Protein AF-A0A2E9B5A4-F1 (afdb_monomer_lite)

pLDDT: mean 77.2, std 10.98, range [35.66, 89.38]

Radius of gyration: 16.63 Å; chains: 1; bounding box: 34×29×49 Å

Structure (mmCIF, N/CA/C/O backbone):
data_AF-A0A2E9B5A4-F1
#
_entry.id   AF-A0A2E9B5A4-F1
#
loop_
_atom_site.group_PDB
_atom_site.id
_atom_site.type_symbol
_atom_site.label_atom_id
_atom_site.label_alt_id
_atom_site.label_comp_id
_atom_site.label_asym_id
_atom_site.label_entity_id
_atom_site.label_seq_id
_atom_site.pdbx_PDB_ins_code
_atom_site.Cartn_x
_atom_site.Cartn_y
_atom_site.Cartn_z
_atom_site.occupancy
_atom_site.B_iso_or_equiv
_atom_site.auth_seq_id
_atom_site.auth_comp_id
_atom_site.auth_asym_id
_atom_site.auth_atom_id
_atom_site.pdbx_PDB_model_num
ATOM 1 N N . MET A 1 1 ? 1.116 -7.164 30.721 1.00 60.00 1 MET A N 1
ATOM 2 C CA . MET A 1 1 ? 1.311 -6.478 29.419 1.00 60.00 1 MET A CA 1
ATOM 3 C C . MET A 1 1 ? 0.453 -7.064 28.293 1.00 60.00 1 MET A C 1
ATOM 5 O O . MET A 1 1 ? -0.068 -6.285 27.513 1.00 60.00 1 MET A O 1
ATOM 9 N N . LEU A 1 2 ? 0.215 -8.385 28.218 1.00 68.00 2 LEU A N 1
ATOM 10 C CA . LEU A 1 2 ? -0.665 -8.986 27.189 1.00 68.00 2 LEU A CA 1
ATOM 11 C C . LEU A 1 2 ? -2.182 -8.810 27.432 1.00 68.00 2 LEU A C 1
ATOM 13 O O . LEU A 1 2 ? -2.979 -9.172 26.572 1.00 68.00 2 LEU A O 1
ATOM 17 N N . SER A 1 3 ? -2.604 -8.232 28.563 1.00 67.62 3 SER A N 1
ATOM 18 C CA . SER A 1 3 ? -4.025 -8.038 28.906 1.00 67.62 3 SER A CA 1
ATOM 19 C C . SER A 1 3 ? -4.779 -7.126 27.930 1.00 67.62 3 SER A C 1
ATOM 21 O O . SER A 1 3 ? -5.990 -7.260 27.791 1.00 67.62 3 SER A O 1
ATOM 23 N N . VAL A 1 4 ? -4.073 -6.253 27.203 1.00 65.44 4 VAL A N 1
ATOM 24 C CA . VAL A 1 4 ? -4.654 -5.345 26.195 1.00 65.44 4 VAL A CA 1
ATOM 25 C C . VAL A 1 4 ? -5.197 -6.113 24.977 1.00 65.44 4 VAL A C 1
ATOM 27 O O . VAL A 1 4 ? -6.163 -5.687 24.354 1.00 65.44 4 VAL A O 1
ATOM 30 N N . LEU A 1 5 ? -4.649 -7.299 24.678 1.00 69.25 5 LEU A N 1
ATOM 31 C CA . LEU A 1 5 ? -5.141 -8.187 23.611 1.00 69.25 5 LEU A CA 1
ATOM 32 C C . LEU A 1 5 ? -6.412 -8.964 24.002 1.00 69.25 5 LEU A C 1
ATOM 34 O O . LEU A 1 5 ? -6.987 -9.651 23.157 1.00 69.25 5 LEU A O 1
ATOM 38 N N . SER A 1 6 ? -6.854 -8.870 25.260 1.00 77.94 6 SER A N 1
ATOM 39 C CA . SER A 1 6 ? -8.131 -9.441 25.708 1.00 77.94 6 SER A CA 1
ATOM 40 C C . SER A 1 6 ? -9.324 -8.643 25.166 1.00 77.94 6 SER A C 1
ATOM 42 O O . SER A 1 6 ? -10.394 -9.197 24.914 1.00 77.94 6 SER A O 1
ATOM 44 N N . GLU A 1 7 ? -9.124 -7.345 24.915 1.00 85.19 7 GLU A N 1
ATOM 45 C CA . GLU A 1 7 ? -10.131 -6.474 24.317 1.00 85.19 7 GLU A CA 1
ATOM 46 C C . GLU A 1 7 ? -10.360 -6.843 22.845 1.00 85.19 7 GLU A C 1
ATOM 48 O O . GLU A 1 7 ? -9.462 -6.749 22.001 1.00 85.19 7 GLU A O 1
ATOM 53 N N . LYS A 1 8 ? -11.585 -7.270 22.516 1.00 82.19 8 LYS A N 1
ATOM 54 C CA . LYS A 1 8 ? -11.943 -7.795 21.187 1.00 82.19 8 LYS A CA 1
ATOM 55 C C . LYS A 1 8 ? -11.699 -6.763 20.084 1.00 82.19 8 LYS A C 1
ATOM 57 O O . LYS A 1 8 ? -11.270 -7.125 18.988 1.00 82.19 8 LYS A O 1
ATOM 62 N N . SER A 1 9 ? -11.950 -5.487 20.379 1.00 80.12 9 SER A N 1
ATOM 63 C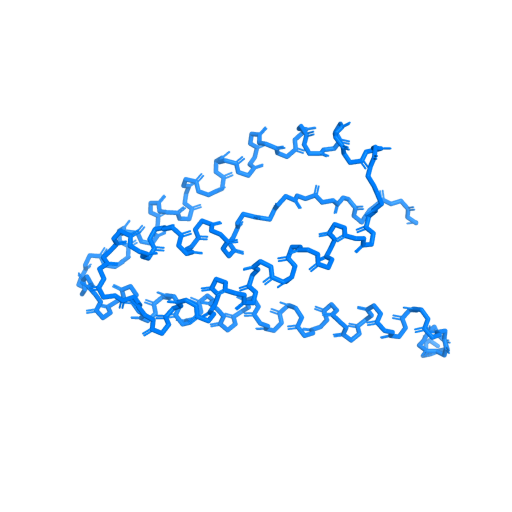 CA . SER A 1 9 ? -11.743 -4.387 19.433 1.00 80.12 9 SER A CA 1
ATOM 64 C C . SER A 1 9 ? -10.254 -4.179 19.139 1.00 80.12 9 SER A C 1
ATOM 66 O O . SER A 1 9 ? -9.852 -4.110 17.976 1.00 80.12 9 SER A O 1
ATOM 68 N N . PHE A 1 10 ? -9.422 -4.169 20.187 1.00 79.12 10 PHE A N 1
ATOM 69 C CA . PHE A 1 10 ? -7.975 -3.999 20.060 1.00 79.12 10 PHE A CA 1
ATOM 70 C C . PHE A 1 10 ? -7.324 -5.190 19.356 1.00 79.12 10 PHE A C 1
ATOM 72 O O . PHE A 1 10 ? -6.521 -5.008 18.444 1.00 79.12 10 PHE A O 1
ATOM 79 N N . ARG A 1 11 ? -7.719 -6.416 19.713 1.00 82.00 11 ARG A N 1
ATOM 80 C CA . ARG A 1 11 ? -7.202 -7.640 19.094 1.00 82.00 11 ARG A CA 1
ATOM 81 C C . ARG A 1 11 ? -7.457 -7.677 17.589 1.00 82.00 11 ARG A C 1
ATOM 83 O O . ARG A 1 11 ? -6.540 -7.963 16.823 1.00 82.00 11 ARG A O 1
ATOM 90 N N . ASN A 1 12 ? -8.679 -7.363 17.159 1.00 80.31 12 ASN A N 1
ATOM 91 C CA . ASN A 1 12 ? -9.022 -7.337 15.737 1.00 80.31 12 ASN A CA 1
ATOM 92 C C . ASN A 1 12 ? -8.224 -6.269 14.981 1.00 80.31 12 ASN A C 1
ATOM 94 O O . ASN A 1 12 ? -7.715 -6.551 13.899 1.00 80.31 12 ASN A O 1
ATOM 98 N N . LEU A 1 13 ? -8.081 -5.072 15.559 1.00 79.38 13 LEU A N 1
ATOM 99 C CA . LEU A 1 13 ? -7.282 -4.005 14.961 1.00 79.38 13 LEU A CA 1
ATOM 100 C C . LEU A 1 13 ? -5.809 -4.417 14.849 1.00 79.38 13 LEU A C 1
ATOM 102 O O . LEU A 1 13 ? -5.202 -4.230 13.803 1.00 79.38 13 LEU A O 1
ATOM 106 N N . PHE A 1 14 ? -5.251 -5.028 15.896 1.00 82.06 14 PHE A N 1
ATOM 107 C CA . PHE A 1 14 ? -3.864 -5.474 15.922 1.00 82.06 14 PHE A CA 1
ATOM 108 C C . PHE A 1 14 ? -3.578 -6.496 14.820 1.00 82.06 14 PHE A C 1
ATOM 110 O O . PHE A 1 14 ? -2.643 -6.310 14.043 1.00 82.06 14 PHE A O 1
ATOM 117 N N . PHE A 1 15 ? -4.391 -7.549 14.697 1.00 84.88 15 PHE A N 1
ATOM 118 C CA . PHE A 1 15 ? -4.202 -8.530 13.627 1.00 84.88 15 PHE A CA 1
ATOM 119 C C . PHE A 1 15 ? -4.397 -7.906 12.244 1.00 84.88 15 PHE A C 1
ATOM 121 O O . PHE A 1 15 ? -3.544 -8.099 11.381 1.00 84.88 15 PHE A O 1
ATOM 128 N N . ALA A 1 16 ? -5.446 -7.101 12.046 1.00 82.25 16 ALA A N 1
ATOM 129 C CA . ALA A 1 16 ? -5.672 -6.402 10.781 1.00 82.25 16 ALA A CA 1
ATOM 130 C C . ALA A 1 16 ? -4.473 -5.522 10.388 1.00 82.25 16 ALA A C 1
ATOM 132 O O . ALA A 1 16 ? -4.011 -5.569 9.250 1.00 82.25 16 ALA A O 1
ATOM 133 N N . GLN A 1 17 ? -3.908 -4.782 11.346 1.00 81.75 17 GLN A N 1
ATOM 134 C CA . GLN A 1 17 ? -2.739 -3.933 11.138 1.00 81.75 17 GLN A CA 1
ATOM 135 C C . GLN A 1 17 ? -1.502 -4.754 10.754 1.00 81.75 17 GLN A C 1
ATOM 137 O O . GLN A 1 17 ? -0.800 -4.389 9.813 1.00 81.75 17 GLN A O 1
ATOM 142 N N . ASN A 1 18 ? -1.245 -5.867 11.448 1.00 87.56 18 ASN A N 1
ATOM 143 C CA . ASN A 1 18 ? -0.114 -6.745 11.146 1.00 87.56 18 ASN A CA 1
ATOM 144 C C . ASN A 1 18 ? -0.228 -7.328 9.732 1.00 87.56 18 ASN A C 1
ATOM 146 O O . ASN A 1 18 ? 0.716 -7.229 8.952 1.00 87.56 18 ASN A O 1
ATOM 150 N N . PHE A 1 19 ? -1.396 -7.861 9.362 1.00 87.12 19 PHE A N 1
ATOM 151 C CA . PHE A 1 19 ? -1.624 -8.377 8.011 1.00 87.12 19 PHE A CA 1
ATOM 152 C C . PHE A 1 19 ? -1.535 -7.281 6.939 1.00 87.12 19 PHE A C 1
ATOM 154 O O . PHE A 1 19 ? -0.930 -7.509 5.894 1.00 87.12 19 PHE A O 1
ATOM 161 N N . SER A 1 20 ? -2.062 -6.079 7.197 1.00 83.25 20 SER A N 1
ATOM 162 C CA . SER A 1 20 ? -1.966 -4.944 6.262 1.00 83.25 20 SER A CA 1
ATOM 163 C C . SER A 1 20 ? -0.510 -4.501 6.048 1.00 83.25 20 SER A C 1
ATOM 165 O O . SER A 1 20 ? -0.102 -4.201 4.921 1.00 83.25 20 SER A O 1
ATOM 167 N N . LEU A 1 21 ? 0.311 -4.510 7.106 1.00 84.38 21 LEU A N 1
ATOM 168 C CA . LEU A 1 21 ? 1.744 -4.210 7.015 1.00 8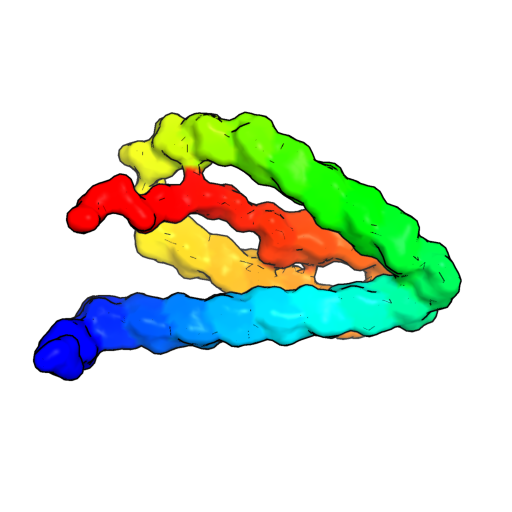4.38 21 LEU A CA 1
ATOM 169 C C . LEU A 1 21 ? 2.499 -5.272 6.214 1.00 84.38 21 LEU A C 1
ATOM 171 O O . LEU A 1 21 ? 3.263 -4.922 5.313 1.00 84.38 21 LEU A O 1
ATOM 175 N N . LEU A 1 22 ? 2.242 -6.552 6.490 1.00 88.56 22 LEU A N 1
ATOM 176 C CA . LEU A 1 22 ? 2.832 -7.659 5.738 1.00 88.56 22 LEU A CA 1
ATOM 177 C C . LEU A 1 22 ? 2.455 -7.587 4.253 1.00 88.56 22 LEU A C 1
ATOM 179 O O . LEU A 1 22 ? 3.334 -7.640 3.394 1.00 88.56 22 LEU A O 1
ATOM 183 N N . GLY A 1 23 ? 1.173 -7.374 3.945 1.00 84.56 23 GLY A N 1
ATOM 184 C CA . GLY A 1 23 ? 0.694 -7.214 2.571 1.00 84.56 23 GLY A CA 1
ATOM 185 C C . GLY A 1 23 ? 1.341 -6.030 1.851 1.00 84.56 23 GLY A C 1
ATOM 186 O O . GLY A 1 23 ? 1.719 -6.147 0.690 1.00 84.56 23 GLY A O 1
ATOM 187 N N . SER A 1 24 ? 1.553 -4.909 2.548 1.00 85.00 24 SER A N 1
ATOM 188 C CA . SER A 1 24 ? 2.221 -3.730 1.976 1.00 85.00 24 SER A CA 1
ATOM 189 C C . SER A 1 24 ? 3.698 -3.999 1.646 1.00 85.00 24 SER A C 1
ATOM 191 O O . SER A 1 24 ? 4.202 -3.545 0.614 1.00 85.00 24 SER A O 1
ATOM 193 N N . GLY A 1 25 ? 4.392 -4.759 2.499 1.00 86.38 25 GLY A N 1
ATOM 194 C CA . GLY A 1 25 ? 5.760 -5.205 2.237 1.00 86.38 25 GLY A CA 1
ATOM 195 C C . GLY A 1 25 ? 5.834 -6.132 1.023 1.00 86.38 25 GLY A C 1
ATOM 196 O O . GLY A 1 25 ? 6.596 -5.871 0.093 1.00 86.38 25 GLY A O 1
ATOM 197 N N . LEU A 1 26 ? 4.979 -7.159 0.986 1.00 88.56 26 LEU A N 1
ATOM 198 C CA . LEU A 1 26 ? 4.910 -8.113 -0.124 1.00 88.56 26 LEU A CA 1
ATOM 199 C C . LEU A 1 26 ? 4.554 -7.437 -1.453 1.00 88.56 26 LEU A C 1
ATOM 201 O O . LEU A 1 26 ? 5.193 -7.716 -2.465 1.00 88.56 26 LEU A O 1
ATOM 205 N N . ALA A 1 27 ? 3.605 -6.497 -1.450 1.00 85.81 27 ALA A N 1
ATOM 206 C CA . ALA A 1 27 ? 3.249 -5.722 -2.636 1.00 85.81 27 ALA A CA 1
ATOM 207 C C . ALA A 1 27 ? 4.452 -4.943 -3.184 1.00 85.81 27 ALA A C 1
ATOM 2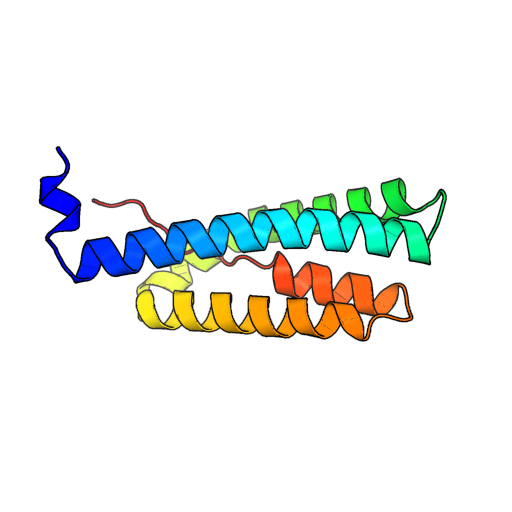09 O O . ALA A 1 27 ? 4.655 -4.905 -4.391 1.00 85.81 27 ALA A O 1
ATOM 210 N N . THR A 1 28 ? 5.291 -4.378 -2.311 1.00 86.44 28 THR A N 1
ATOM 211 C CA . THR A 1 28 ? 6.498 -3.649 -2.732 1.00 86.44 28 THR A CA 1
ATOM 212 C C . THR A 1 28 ? 7.498 -4.557 -3.440 1.00 86.44 28 THR A C 1
ATOM 214 O O . THR A 1 28 ? 8.072 -4.163 -4.455 1.00 86.44 28 THR A O 1
ATOM 217 N N . ILE A 1 29 ? 7.675 -5.781 -2.942 1.00 89.38 29 ILE A N 1
ATOM 218 C CA . ILE A 1 29 ? 8.545 -6.780 -3.571 1.00 89.38 29 ILE A CA 1
ATOM 219 C C . ILE A 1 29 ? 7.970 -7.186 -4.931 1.00 89.38 29 ILE A C 1
ATOM 221 O O . ILE A 1 29 ? 8.677 -7.113 -5.932 1.00 89.38 29 ILE A O 1
ATOM 225 N N . ALA A 1 30 ? 6.680 -7.533 -4.984 1.00 88.06 30 ALA A N 1
ATOM 226 C CA . ALA A 1 30 ? 6.000 -7.935 -6.214 1.00 88.06 30 ALA A CA 1
ATOM 227 C C . ALA A 1 30 ? 6.073 -6.846 -7.294 1.00 88.06 30 ALA A C 1
ATOM 229 O O . ALA A 1 30 ? 6.432 -7.120 -8.433 1.00 88.06 30 ALA A O 1
ATOM 230 N N . ILE A 1 31 ? 5.806 -5.597 -6.915 1.00 85.19 31 ILE A N 1
ATOM 231 C CA . ILE A 1 31 ? 5.899 -4.432 -7.798 1.00 85.19 31 ILE A CA 1
ATOM 232 C C . ILE A 1 31 ? 7.325 -4.234 -8.312 1.00 85.19 31 ILE A C 1
ATOM 234 O O . ILE A 1 31 ? 7.514 -3.956 -9.493 1.00 85.19 31 ILE A O 1
ATOM 238 N N . SER A 1 32 ? 8.327 -4.361 -7.439 1.00 85.94 32 SER A N 1
ATOM 239 C CA . SER A 1 32 ? 9.725 -4.153 -7.827 1.00 85.94 32 SER A CA 1
ATOM 240 C C . SER A 1 32 ? 10.195 -5.212 -8.825 1.00 85.94 32 SER A C 1
ATOM 242 O O . SER A 1 32 ? 10.879 -4.875 -9.789 1.00 85.94 32 SER A O 1
ATOM 244 N N . LEU A 1 33 ? 9.786 -6.469 -8.624 1.00 88.25 33 LEU A N 1
ATOM 245 C CA . LEU A 1 33 ? 10.058 -7.570 -9.550 1.00 88.25 33 LEU A CA 1
ATOM 246 C C . LEU A 1 33 ? 9.319 -7.382 -10.880 1.00 88.25 33 LEU A C 1
ATOM 248 O O . LEU A 1 33 ? 9.941 -7.433 -11.931 1.00 88.25 33 LEU A O 1
ATOM 252 N N . LEU A 1 34 ? 8.026 -7.055 -10.843 1.00 85.56 34 LEU A N 1
ATOM 253 C CA . LEU A 1 34 ? 7.224 -6.830 -12.048 1.00 85.56 34 LEU A CA 1
ATOM 254 C C . LEU A 1 34 ? 7.737 -5.642 -12.877 1.00 85.56 34 LEU A C 1
ATOM 256 O O . LEU A 1 34 ? 7.780 -5.697 -14.102 1.00 85.56 34 LEU A O 1
ATOM 260 N N . ALA A 1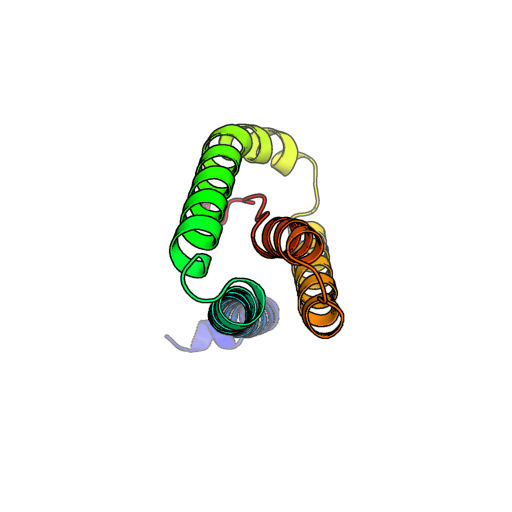 35 ? 8.166 -4.562 -12.223 1.00 85.62 35 ALA A N 1
ATOM 261 C CA . ALA A 1 35 ? 8.801 -3.444 -12.908 1.00 85.62 35 ALA A CA 1
ATOM 262 C C . ALA A 1 35 ? 10.115 -3.870 -13.580 1.00 85.62 35 ALA A C 1
ATOM 264 O O . ALA A 1 35 ? 10.389 -3.437 -14.702 1.00 85.62 35 ALA A O 1
ATOM 265 N N . PHE A 1 36 ? 10.909 -4.721 -12.921 1.00 85.25 36 PHE A N 1
ATOM 266 C CA . PHE A 1 36 ? 12.120 -5.301 -13.500 1.00 85.25 36 PHE A CA 1
ATOM 267 C C . PHE A 1 36 ? 11.812 -6.166 -14.722 1.00 85.25 36 PHE A C 1
ATOM 269 O O . PHE A 1 36 ? 12.447 -5.976 -15.756 1.00 85.25 36 PHE A O 1
ATOM 276 N N . ASP A 1 37 ? 10.792 -7.017 -14.660 1.00 86.00 37 ASP A N 1
ATOM 277 C CA . ASP A 1 37 ? 10.399 -7.864 -15.789 1.00 86.00 37 ASP A CA 1
ATOM 278 C C . ASP A 1 37 ? 9.891 -7.044 -16.988 1.00 86.00 37 ASP A C 1
ATOM 280 O O . ASP A 1 37 ? 10.227 -7.342 -18.132 1.00 86.00 37 ASP A O 1
ATOM 284 N N . LEU A 1 38 ? 9.140 -5.963 -16.745 1.00 83.50 38 LEU A N 1
ATOM 285 C CA . LEU A 1 38 ? 8.562 -5.133 -17.813 1.00 83.50 38 LEU A CA 1
ATOM 286 C C . LEU A 1 38 ? 9.551 -4.150 -18.451 1.00 83.50 38 LEU A C 1
ATOM 288 O O . LEU A 1 38 ? 9.373 -3.750 -19.599 1.00 83.50 38 LEU A O 1
ATOM 292 N N . THR A 1 39 ? 10.557 -3.686 -17.707 1.00 83.25 39 THR A N 1
ATOM 293 C CA . THR A 1 39 ? 11.412 -2.558 -18.141 1.00 83.25 39 THR A CA 1
ATOM 294 C C . THR A 1 39 ? 12.907 -2.867 -18.092 1.00 83.25 39 THR A C 1
ATOM 296 O O . THR A 1 39 ? 13.735 -2.048 -18.509 1.00 83.25 39 THR A O 1
ATOM 299 N N . GLY A 1 40 ? 13.273 -4.056 -17.608 1.00 83.31 40 GLY A N 1
ATOM 300 C CA . GLY A 1 40 ? 14.643 -4.534 -17.483 1.00 83.31 40 GLY A CA 1
ATOM 301 C C . GLY A 1 40 ? 15.527 -3.539 -16.735 1.00 83.31 40 GLY A C 1
ATOM 302 O O . GLY A 1 40 ? 15.265 -3.151 -15.597 1.00 83.31 40 GLY A O 1
ATOM 303 N N . ARG A 1 41 ? 16.580 -3.067 -17.413 1.00 81.81 41 ARG A N 1
ATOM 304 C CA . ARG A 1 41 ? 17.556 -2.113 -16.856 1.00 81.81 41 ARG A CA 1
ATOM 305 C C . ARG A 1 41 ? 16.954 -0.757 -16.460 1.00 81.81 41 ARG A C 1
ATOM 307 O O . ARG A 1 41 ? 17.543 -0.071 -15.630 1.00 81.81 41 ARG A O 1
ATOM 314 N N . ASN A 1 42 ? 15.793 -0.379 -17.001 1.00 83.00 42 ASN A N 1
ATOM 315 C CA . ASN A 1 42 ? 15.150 0.905 -16.703 1.00 83.00 42 ASN A CA 1
ATOM 316 C C . ASN A 1 42 ? 14.234 0.863 -15.468 1.00 83.00 42 ASN A C 1
ATOM 318 O O . ASN A 1 42 ? 13.723 1.905 -15.053 1.00 83.00 42 ASN A O 1
ATOM 322 N N . ALA A 1 43 ? 14.060 -0.301 -14.839 1.00 81.50 43 ALA A N 1
ATOM 323 C CA . ALA A 1 43 ? 13.144 -0.474 -13.714 1.00 81.50 43 ALA A CA 1
ATOM 324 C C . ALA A 1 43 ? 13.483 0.413 -12.521 1.00 81.50 43 ALA A C 1
ATOM 326 O O . ALA A 1 43 ? 12.593 1.020 -11.929 1.00 81.50 43 ALA A O 1
ATOM 327 N N . ALA A 1 44 ? 14.773 0.556 -12.208 1.00 83.19 44 ALA A N 1
ATOM 328 C CA . ALA A 1 44 ? 15.230 1.419 -11.124 1.00 83.19 44 ALA A CA 1
ATOM 329 C C . ALA A 1 44 ? 14.875 2.897 -11.372 1.00 83.19 44 ALA A C 1
ATOM 331 O O . ALA A 1 44 ? 14.447 3.592 -10.449 1.00 83.19 44 ALA A O 1
ATOM 332 N N . LEU A 1 45 ? 14.994 3.375 -12.616 1.00 85.19 45 LEU A N 1
ATOM 333 C CA . LEU A 1 45 ? 14.631 4.746 -12.995 1.00 85.19 45 LEU A CA 1
ATOM 334 C C . LEU A 1 45 ? 13.116 4.973 -12.910 1.00 85.19 45 LEU A C 1
ATOM 336 O O . LEU A 1 45 ? 12.670 5.983 -12.369 1.00 85.19 45 LEU A O 1
ATOM 340 N N . ILE A 1 46 ? 12.321 4.014 -13.383 1.00 81.81 46 ILE A N 1
ATOM 341 C CA . ILE A 1 46 ? 10.856 4.113 -13.370 1.00 81.81 46 ILE A CA 1
ATOM 342 C C . ILE A 1 46 ? 10.314 4.044 -11.938 1.00 81.81 46 ILE A C 1
ATOM 344 O O . ILE A 1 46 ? 9.535 4.909 -11.534 1.00 81.81 46 ILE A O 1
ATOM 348 N N . LEU A 1 47 ? 10.767 3.073 -11.139 1.00 83.81 47 LEU A N 1
ATOM 349 C CA . LEU A 1 47 ? 10.368 2.926 -9.737 1.00 83.81 47 LEU A CA 1
ATOM 350 C C . LEU A 1 47 ? 10.782 4.136 -8.895 1.00 83.81 47 LEU A C 1
ATOM 352 O O . LEU A 1 47 ? 9.975 4.627 -8.110 1.00 83.81 47 LEU A O 1
ATOM 356 N N . SER A 1 48 ? 12.011 4.641 -9.048 1.00 84.50 48 SER A N 1
ATOM 357 C CA . SER A 1 48 ? 12.483 5.803 -8.279 1.00 84.50 48 SER A CA 1
ATOM 358 C C . SER A 1 48 ? 11.704 7.074 -8.614 1.00 84.50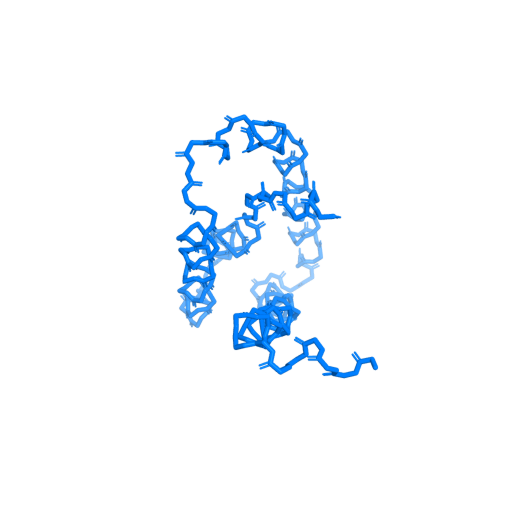 48 SER A C 1
ATOM 360 O O . SER A 1 48 ? 11.272 7.776 -7.696 1.00 84.50 48 SER A O 1
ATOM 362 N N . GLY A 1 49 ? 11.440 7.339 -9.898 1.00 85.56 49 GLY A N 1
ATOM 363 C CA . GLY A 1 49 ? 10.588 8.453 -10.318 1.00 85.56 49 GLY A CA 1
ATOM 364 C C . GLY A 1 49 ? 9.181 8.336 -9.734 1.00 85.56 49 GLY A C 1
ATOM 365 O O . GLY A 1 49 ? 8.636 9.299 -9.197 1.00 85.56 49 GLY A O 1
ATOM 366 N N . LEU A 1 50 ? 8.623 7.129 -9.733 1.00 81.06 50 LEU A N 1
ATOM 367 C CA . LEU A 1 50 ? 7.284 6.874 -9.224 1.00 81.06 50 LEU A CA 1
ATOM 368 C C . LEU A 1 50 ? 7.179 7.009 -7.702 1.00 81.06 50 LEU A C 1
ATOM 370 O O . LEU A 1 50 ? 6.260 7.661 -7.206 1.00 81.06 50 LEU A O 1
ATOM 374 N N . PHE A 1 51 ? 8.139 6.460 -6.951 1.00 82.31 51 PHE A N 1
ATOM 375 C CA . PHE A 1 51 ? 8.217 6.654 -5.503 1.00 82.31 51 PHE A CA 1
ATOM 376 C C . PHE A 1 51 ? 8.419 8.126 -5.135 1.00 82.31 51 PHE A C 1
ATOM 378 O O . PHE A 1 51 ? 7.833 8.586 -4.156 1.00 82.31 51 PHE A O 1
ATOM 385 N N . THR A 1 52 ? 9.181 8.870 -5.938 1.00 86.56 52 THR A N 1
ATOM 386 C CA . THR A 1 52 ? 9.392 10.311 -5.751 1.00 86.56 52 THR A CA 1
ATOM 387 C C . THR A 1 52 ? 8.098 11.092 -5.964 1.00 86.56 52 THR A C 1
ATOM 389 O O . THR A 1 52 ? 7.696 11.852 -5.085 1.00 86.56 52 THR A O 1
ATOM 392 N N . ILE A 1 53 ? 7.395 10.858 -7.079 1.00 83.56 53 ILE A N 1
ATOM 393 C CA . ILE A 1 53 ? 6.101 11.496 -7.370 1.00 83.56 53 ILE A CA 1
ATOM 394 C C . ILE A 1 53 ? 5.096 11.179 -6.262 1.00 83.56 53 ILE A C 1
ATOM 396 O O . ILE A 1 53 ? 4.466 12.085 -5.722 1.00 83.56 53 ILE A O 1
ATOM 400 N N . LYS A 1 54 ? 4.991 9.907 -5.864 1.00 76.62 54 LYS A N 1
ATOM 401 C CA . LYS A 1 54 ? 4.160 9.469 -4.735 1.00 76.62 54 LYS A CA 1
ATOM 402 C C . LYS A 1 54 ? 4.487 10.246 -3.466 1.00 76.62 54 LYS A C 1
ATOM 404 O O . LYS A 1 54 ? 3.568 10.683 -2.785 1.00 76.62 54 LYS A O 1
ATOM 409 N N . MET A 1 55 ? 5.767 10.381 -3.119 1.00 80.88 55 MET A N 1
ATOM 410 C CA . MET A 1 55 ? 6.174 11.081 -1.901 1.00 80.88 55 MET A CA 1
ATOM 411 C C . MET A 1 55 ? 5.787 12.559 -1.967 1.00 80.88 55 MET A C 1
ATOM 413 O O . MET A 1 55 ? 5.316 13.120 -0.984 1.00 80.88 55 MET A O 1
ATOM 417 N N . PHE A 1 56 ? 5.914 13.172 -3.141 1.00 85.62 56 PHE A N 1
ATOM 418 C CA . PHE A 1 56 ? 5.537 14.561 -3.363 1.00 85.62 56 PHE A CA 1
ATOM 419 C C . PHE A 1 56 ? 4.025 14.777 -3.224 1.00 85.62 56 PHE A C 1
ATOM 421 O O . PHE A 1 56 ? 3.584 15.629 -2.453 1.00 85.62 56 PHE A O 1
ATOM 428 N N . VAL A 1 57 ? 3.226 13.940 -3.896 1.00 80.00 57 VAL A N 1
ATOM 429 C CA . VAL A 1 57 ? 1.762 13.916 -3.753 1.00 80.00 57 VAL A CA 1
ATOM 430 C C . VAL A 1 57 ? 1.389 13.681 -2.291 1.00 80.00 57 VAL A C 1
ATOM 432 O O . VAL A 1 57 ? 0.565 14.401 -1.740 1.00 80.00 57 VAL A O 1
ATOM 435 N N . TYR A 1 58 ? 2.036 12.733 -1.619 1.00 73.69 58 TYR A N 1
ATOM 436 C CA . TYR A 1 58 ? 1.787 12.452 -0.210 1.00 73.69 58 TYR A CA 1
ATOM 437 C C . TYR A 1 58 ? 2.033 13.675 0.683 1.00 73.69 58 TYR A C 1
ATOM 439 O O . TYR A 1 58 ? 1.166 14.031 1.477 1.00 73.69 58 TYR A O 1
ATOM 447 N N . VAL A 1 59 ? 3.176 14.348 0.542 1.00 82.38 59 VAL A N 1
ATOM 448 C CA . VAL A 1 59 ? 3.529 15.511 1.371 1.00 82.38 59 VAL A CA 1
ATOM 449 C C . VAL A 1 59 ? 2.555 16.670 1.153 1.00 82.38 59 VAL A C 1
ATOM 451 O O . VAL A 1 59 ? 2.129 17.289 2.125 1.00 82.38 59 VAL A O 1
ATOM 454 N N . ILE A 1 60 ? 2.155 16.929 -0.095 1.00 82.75 60 ILE A N 1
ATOM 455 C CA . ILE A 1 60 ? 1.233 18.024 -0.428 1.00 82.75 60 ILE A CA 1
ATOM 456 C C . ILE A 1 60 ? -0.187 17.732 0.053 1.00 82.75 60 ILE A C 1
ATOM 458 O O . ILE A 1 60 ? -0.843 18.616 0.597 1.00 82.75 60 ILE A O 1
ATOM 462 N N . PHE A 1 61 ? -0.675 16.505 -0.136 1.00 75.75 61 PHE A N 1
ATOM 463 C CA . PHE A 1 61 ? -2.054 16.141 0.201 1.00 75.75 61 PHE A CA 1
ATOM 464 C C . PHE A 1 61 ? -2.243 15.772 1.680 1.00 75.75 61 PHE A C 1
ATOM 466 O O . PHE A 1 61 ? -3.370 15.807 2.172 1.00 75.75 61 PHE A O 1
ATOM 473 N N . SER A 1 62 ? -1.165 15.466 2.410 1.00 73.56 62 SER A N 1
ATOM 474 C CA . SER A 1 62 ? -1.181 15.177 3.852 1.00 73.56 62 SER A CA 1
ATOM 475 C C . SER A 1 62 ? -1.941 16.222 4.700 1.00 73.56 62 SER A C 1
ATOM 477 O O . SER A 1 62 ? -2.863 15.827 5.420 1.00 73.56 62 SER A O 1
ATOM 479 N N . PRO A 1 63 ? -1.669 17.543 4.608 1.00 73.50 63 PRO A N 1
ATOM 480 C CA . PRO A 1 63 ? -2.405 18.546 5.387 1.00 73.50 63 PRO A CA 1
ATOM 481 C C . PRO A 1 63 ? -3.899 18.625 5.030 1.00 73.50 63 PRO A C 1
ATOM 483 O O . PRO A 1 63 ? -4.732 18.822 5.914 1.00 73.50 63 PRO A O 1
ATOM 486 N N . PHE A 1 64 ? -4.265 18.413 3.761 1.00 73.44 64 PHE A N 1
ATOM 487 C CA . PHE A 1 64 ? -5.668 18.401 3.326 1.00 73.44 64 PHE A CA 1
ATOM 488 C C . PHE A 1 64 ? -6.419 17.170 3.836 1.00 73.44 64 PHE A C 1
ATOM 490 O O . PHE A 1 64 ? -7.593 17.265 4.194 1.00 73.44 64 PHE A O 1
ATOM 497 N N . ALA A 1 65 ? -5.741 16.022 3.921 1.00 63.22 65 ALA A N 1
ATOM 498 C CA . ALA A 1 65 ? -6.317 14.804 4.477 1.00 63.22 65 ALA A CA 1
ATOM 499 C C . ALA A 1 65 ? -6.739 14.997 5.943 1.00 63.22 65 ALA A C 1
ATOM 501 O O . ALA A 1 65 ? -7.806 14.523 6.324 1.00 63.22 65 ALA A O 1
ATOM 502 N N . GLY A 1 66 ? -5.967 15.752 6.735 1.00 62.00 66 GLY A N 1
ATOM 503 C CA . GLY A 1 66 ? -6.321 16.102 8.115 1.00 62.00 66 GLY A CA 1
ATOM 504 C C . GLY A 1 66 ? -7.595 16.947 8.226 1.00 62.00 66 GLY A C 1
ATOM 505 O O . GLY A 1 66 ? -8.433 16.676 9.075 1.00 62.00 66 GLY A O 1
ATOM 506 N N . ALA A 1 67 ? -7.791 17.910 7.324 1.00 68.25 67 ALA A N 1
ATOM 507 C CA . ALA A 1 67 ? -8.986 18.760 7.323 1.00 68.25 67 ALA A CA 1
ATOM 508 C C . ALA A 1 67 ? -10.264 18.022 6.871 1.00 68.25 67 ALA A C 1
ATOM 510 O O . ALA A 1 67 ? -11.370 18.362 7.289 1.00 68.25 67 ALA A O 1
ATOM 511 N N . ILE A 1 68 ? -10.127 17.018 5.997 1.00 65.50 68 ILE A N 1
ATOM 512 C CA . ILE A 1 68 ? -11.253 16.211 5.495 1.00 65.50 68 ILE A CA 1
ATOM 513 C C . ILE A 1 68 ? -11.588 15.068 6.470 1.00 65.50 68 ILE A C 1
ATOM 515 O O . ILE A 1 68 ? -12.749 14.681 6.595 1.00 65.50 68 ILE A O 1
ATOM 519 N N . ALA A 1 69 ? -10.585 14.556 7.186 1.00 60.09 69 ALA A N 1
ATOM 520 C CA . ALA A 1 69 ? -10.684 13.457 8.143 1.00 60.09 69 ALA A CA 1
ATOM 521 C C . ALA A 1 69 ? -11.695 13.692 9.275 1.00 60.09 69 ALA A C 1
ATOM 523 O O . ALA A 1 69 ? -12.374 12.742 9.661 1.00 60.09 69 ALA A O 1
ATOM 524 N N . ASP A 1 70 ? -11.852 14.930 9.748 1.00 65.56 70 ASP A N 1
ATOM 525 C CA . ASP A 1 70 ? -12.785 15.267 10.834 1.00 65.56 70 ASP A CA 1
ATOM 526 C C . ASP A 1 70 ? -14.265 15.050 10.462 1.00 65.56 70 ASP A C 1
ATOM 528 O O . ASP A 1 70 ? -15.136 15.061 11.330 1.00 65.56 70 ASP A O 1
ATOM 532 N N . LYS A 1 71 ? -14.574 14.825 9.175 1.00 66.50 71 LYS A N 1
ATOM 533 C CA . LYS A 1 71 ? -15.946 14.629 8.676 1.00 66.50 71 LYS A CA 1
ATOM 534 C C . LYS A 1 71 ? -16.318 13.174 8.370 1.00 66.50 71 LYS A C 1
ATOM 536 O O . LYS A 1 71 ? -17.476 12.925 8.040 1.00 66.50 71 LYS A O 1
ATOM 541 N N . PHE A 1 72 ? -15.387 12.217 8.448 1.00 64.75 72 PHE A N 1
ATOM 542 C CA . PHE A 1 72 ? -15.623 10.829 8.021 1.00 64.75 72 PHE A CA 1
ATOM 543 C C . PHE A 1 72 ? -15.362 9.797 9.125 1.00 64.75 72 PHE A C 1
ATOM 545 O O . PHE A 1 72 ? -14.396 9.893 9.873 1.00 64.75 72 PHE A O 1
ATOM 552 N N . ASP A 1 73 ? -16.188 8.743 9.160 1.00 71.06 73 ASP A N 1
ATOM 553 C CA . ASP A 1 73 ? -15.989 7.561 10.010 1.00 71.06 73 ASP A CA 1
ATOM 554 C C . ASP A 1 73 ? -14.633 6.889 9.711 1.00 71.06 73 ASP A C 1
ATOM 556 O O . ASP A 1 73 ? -14.493 6.131 8.743 1.00 71.06 73 ASP A O 1
ATOM 560 N N . THR A 1 74 ? -13.646 7.093 10.586 1.00 70.25 74 THR A N 1
ATOM 561 C CA . THR A 1 74 ? -12.276 6.559 10.473 1.00 70.25 74 THR A CA 1
ATOM 562 C C . THR A 1 74 ? -12.227 5.059 10.167 1.00 70.25 74 THR A C 1
ATOM 564 O O . THR A 1 74 ? -11.409 4.601 9.369 1.00 70.25 74 THR A O 1
ATOM 567 N N . LYS A 1 75 ? -13.132 4.268 10.764 1.00 70.06 75 LYS A N 1
ATOM 568 C CA . LYS A 1 75 ? -13.209 2.814 10.533 1.00 70.06 75 LYS A CA 1
ATOM 569 C C . LYS A 1 75 ? -13.582 2.461 9.095 1.00 70.06 75 LYS A C 1
ATOM 571 O O . LYS A 1 75 ? -12.940 1.599 8.503 1.00 70.06 75 LYS A O 1
ATOM 576 N N . LYS A 1 76 ? -14.612 3.106 8.534 1.00 72.50 76 LYS A N 1
ATOM 577 C CA . LYS A 1 76 ? -15.055 2.837 7.155 1.00 72.50 76 LYS A CA 1
ATOM 578 C C . LYS A 1 76 ? -13.965 3.228 6.167 1.00 72.50 76 LYS A C 1
ATOM 580 O O . LYS A 1 76 ? -13.717 2.501 5.213 1.00 72.50 76 LYS A O 1
ATOM 585 N N . TYR A 1 77 ? -13.271 4.325 6.453 1.00 73.25 77 TYR A N 1
ATOM 586 C CA . TYR A 1 77 ? -12.159 4.799 5.646 1.00 73.25 77 TYR A CA 1
ATOM 587 C C . TYR A 1 77 ? -11.010 3.785 5.547 1.00 73.25 77 TYR A C 1
ATOM 589 O O . TYR A 1 77 ? -10.562 3.464 4.447 1.00 73.25 77 TYR A O 1
ATOM 597 N N . LEU A 1 78 ? -10.576 3.236 6.688 1.00 73.00 78 LEU A N 1
ATOM 598 C CA . LEU A 1 78 ? -9.522 2.217 6.742 1.00 73.00 78 LEU A CA 1
ATOM 599 C C . LEU A 1 78 ? -9.905 0.956 5.958 1.00 73.00 78 LEU A C 1
ATOM 601 O O . LEU A 1 78 ? -9.100 0.450 5.181 1.00 73.00 78 LEU A O 1
ATOM 605 N N . ILE A 1 79 ? -11.151 0.494 6.108 1.00 78.69 79 ILE A N 1
ATOM 606 C CA . ILE A 1 79 ? -11.649 -0.691 5.396 1.00 78.69 79 ILE A CA 1
ATOM 607 C C . ILE A 1 79 ? -11.678 -0.441 3.885 1.00 78.69 79 ILE A C 1
ATOM 609 O O . ILE A 1 79 ? -11.162 -1.257 3.129 1.00 78.69 79 ILE A O 1
ATOM 613 N N . ILE A 1 80 ? -12.237 0.688 3.435 1.00 81.19 80 ILE A N 1
ATOM 614 C CA . ILE A 1 80 ? -12.292 1.038 2.006 1.00 81.19 80 ILE A CA 1
ATOM 615 C C . ILE A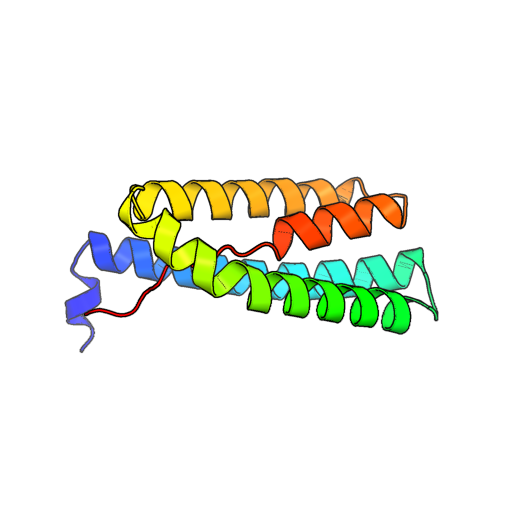 1 80 ? -10.877 1.100 1.420 1.00 81.19 80 ILE A C 1
ATOM 617 O O . ILE A 1 80 ? -10.633 0.571 0.339 1.00 81.19 80 ILE A O 1
ATOM 621 N N . GLN A 1 81 ? -9.927 1.690 2.144 1.00 79.50 81 GLN A N 1
ATOM 622 C CA . GLN A 1 81 ? -8.541 1.787 1.702 1.00 79.50 81 GLN A CA 1
ATOM 623 C C . GLN A 1 81 ? -7.851 0.420 1.592 1.00 79.50 81 GLN A C 1
ATOM 625 O O . GLN A 1 81 ? -7.119 0.185 0.630 1.00 79.50 81 GLN A O 1
ATOM 630 N N . ASP A 1 82 ? -8.038 -0.468 2.569 1.00 82.31 82 ASP A N 1
ATOM 631 C CA . ASP A 1 82 ? -7.483 -1.824 2.504 1.00 82.31 82 ASP A CA 1
ATOM 632 C C . ASP A 1 82 ? -8.138 -2.637 1.370 1.00 82.31 82 ASP A C 1
ATOM 634 O O . ASP A 1 82 ? -7.439 -3.360 0.662 1.00 82.31 82 ASP A O 1
ATOM 638 N N . VAL A 1 83 ? -9.440 -2.452 1.114 1.00 85.06 83 VAL A N 1
ATOM 639 C CA . VAL A 1 83 ? -10.147 -3.077 -0.020 1.00 85.06 83 VAL A CA 1
ATOM 640 C C . VAL A 1 83 ? -9.610 -2.576 -1.362 1.00 85.06 83 VAL A C 1
ATOM 642 O O . VAL A 1 83 ? -9.302 -3.393 -2.228 1.00 85.06 83 VAL A O 1
ATOM 645 N N . ILE A 1 84 ? -9.431 -1.262 -1.539 1.00 85.00 84 ILE A N 1
ATOM 646 C CA . ILE A 1 84 ? -8.837 -0.689 -2.761 1.00 85.00 84 ILE A CA 1
ATOM 647 C C . ILE A 1 84 ? -7.438 -1.267 -2.992 1.00 85.00 84 ILE A C 1
ATOM 649 O O . ILE A 1 84 ? -7.117 -1.668 -4.110 1.00 85.00 84 ILE A O 1
ATOM 653 N N . ARG A 1 85 ? -6.621 -1.372 -1.935 1.00 82.88 85 ARG A N 1
ATOM 654 C CA . ARG A 1 85 ? -5.287 -1.983 -2.010 1.00 82.88 85 ARG A CA 1
ATOM 655 C C . ARG A 1 85 ? -5.341 -3.452 -2.413 1.00 82.88 85 ARG A C 1
ATOM 657 O O . ARG A 1 85 ? -4.551 -3.862 -3.256 1.00 82.88 85 ARG A O 1
ATOM 664 N N . ALA A 1 86 ? -6.259 -4.228 -1.844 1.00 84.25 86 ALA A N 1
ATOM 665 C CA . ALA A 1 86 ? -6.427 -5.636 -2.191 1.00 84.25 86 ALA A CA 1
ATOM 666 C C . ALA A 1 86 ? -6.839 -5.813 -3.663 1.00 84.25 86 ALA A C 1
ATOM 668 O O . ALA A 1 86 ? -6.264 -6.642 -4.364 1.00 84.25 86 ALA A O 1
ATOM 669 N N . ILE A 1 87 ? -7.773 -4.990 -4.153 1.00 87.44 87 ILE A N 1
ATOM 670 C CA . ILE A 1 87 ? -8.205 -4.995 -5.559 1.00 87.44 87 ILE A CA 1
ATOM 671 C C . ILE A 1 87 ? -7.048 -4.597 -6.482 1.00 87.44 87 ILE A C 1
ATOM 673 O O . ILE A 1 87 ? -6.801 -5.263 -7.484 1.00 87.44 87 ILE A O 1
ATOM 677 N N . ALA A 1 88 ? -6.303 -3.545 -6.140 1.00 85.25 88 ALA A N 1
ATOM 678 C CA . ALA A 1 88 ? -5.162 -3.101 -6.934 1.00 85.25 88 ALA A CA 1
ATOM 679 C C . ALA A 1 88 ? -4.038 -4.152 -6.967 1.00 85.25 88 ALA A C 1
ATOM 681 O O . ALA A 1 88 ? -3.453 -4.390 -8.020 1.00 85.25 88 ALA A O 1
ATOM 682 N N . ALA A 1 89 ? -3.780 -4.829 -5.843 1.00 83.62 89 ALA A N 1
ATOM 683 C CA . ALA A 1 89 ? -2.838 -5.942 -5.778 1.00 83.62 89 ALA A CA 1
ATOM 684 C C . ALA A 1 89 ? -3.296 -7.134 -6.632 1.00 83.62 89 ALA A C 1
ATOM 686 O O . ALA A 1 89 ? -2.475 -7.738 -7.312 1.00 83.62 89 ALA A O 1
ATOM 687 N N . PHE A 1 90 ? -4.596 -7.440 -6.663 1.00 86.25 90 PHE A N 1
ATOM 688 C CA . PHE A 1 90 ? -5.144 -8.448 -7.575 1.00 86.25 90 PHE A CA 1
ATOM 689 C C . PHE A 1 90 ? -4.953 -8.049 -9.047 1.00 86.25 90 PHE A C 1
ATOM 691 O O . PHE A 1 90 ? -4.623 -8.882 -9.888 1.00 86.25 90 PHE A O 1
ATOM 698 N N . GLY A 1 91 ? -5.069 -6.752 -9.342 1.00 84.00 91 GLY A N 1
ATOM 699 C CA . GLY A 1 91 ? -4.783 -6.179 -10.655 1.00 84.00 91 GLY A CA 1
ATOM 700 C C . GLY A 1 91 ? -3.349 -6.406 -11.148 1.00 84.00 91 GLY A C 1
ATOM 701 O O . GLY A 1 91 ? -3.148 -6.418 -12.359 1.00 84.00 91 GLY A O 1
ATOM 702 N N . LEU A 1 92 ? -2.368 -6.639 -10.258 1.00 82.00 92 LEU A N 1
ATOM 703 C CA . LEU A 1 92 ? -0.971 -6.892 -10.651 1.00 82.00 92 LEU A CA 1
ATOM 704 C C . LEU A 1 92 ? -0.832 -8.114 -11.568 1.00 82.00 92 LEU A C 1
ATOM 706 O O . LEU A 1 92 ? 0.051 -8.127 -12.419 1.00 82.00 92 LEU A O 1
ATOM 710 N N . ILE A 1 93 ? -1.720 -9.105 -11.438 1.00 84.44 93 ILE A N 1
ATOM 711 C CA . ILE A 1 93 ? -1.725 -10.319 -12.272 1.00 84.44 93 ILE A CA 1
ATOM 712 C C . ILE A 1 93 ? -2.037 -9.991 -13.744 1.00 84.44 93 ILE A C 1
ATOM 714 O O . ILE A 1 93 ? -1.605 -10.708 -14.641 1.00 84.44 93 ILE A O 1
ATOM 718 N N . PHE A 1 94 ? -2.762 -8.900 -14.002 1.00 83.75 94 PHE A N 1
ATOM 719 C CA . PHE A 1 94 ? -3.194 -8.491 -15.341 1.00 83.75 94 PHE A CA 1
ATOM 720 C C . PHE A 1 94 ? -2.301 -7.410 -15.963 1.00 83.75 94 PHE A C 1
ATOM 722 O O . PHE A 1 94 ? -2.624 -6.871 -17.022 1.00 83.75 94 PHE A O 1
ATOM 729 N N . VAL A 1 95 ? -1.191 -7.051 -15.315 1.00 81.25 95 VAL A N 1
ATOM 730 C CA . VAL A 1 95 ? -0.290 -6.018 -15.828 1.00 81.25 95 VAL A CA 1
ATOM 731 C C . VAL A 1 95 ? 0.531 -6.576 -16.981 1.00 81.25 95 VAL A C 1
ATOM 733 O O . VAL A 1 95 ? 1.451 -7.362 -16.783 1.00 81.25 95 VAL A O 1
ATOM 736 N N . SER A 1 96 ? 0.230 -6.101 -18.184 1.00 78.50 96 SER A N 1
ATOM 737 C CA . SER A 1 96 ? 1.019 -6.367 -19.391 1.00 78.50 96 SER A CA 1
ATOM 738 C C . SER A 1 96 ? 1.866 -5.175 -19.844 1.00 78.50 96 SER A C 1
ATOM 740 O O . SER A 1 96 ? 2.784 -5.342 -20.635 1.00 78.50 96 SER A O 1
ATOM 742 N N . GLU A 1 97 ? 1.562 -3.969 -19.355 1.00 80.62 97 GLU A N 1
ATOM 743 C CA . GLU A 1 97 ? 2.128 -2.709 -19.849 1.00 80.62 97 GLU A CA 1
ATOM 744 C C . GLU A 1 97 ? 2.575 -1.812 -18.695 1.00 80.62 97 GLU A C 1
ATOM 746 O O . GLU A 1 97 ? 1.983 -1.805 -17.611 1.00 80.62 97 GLU A O 1
ATOM 751 N N . ILE A 1 98 ? 3.566 -0.965 -18.967 1.00 75.69 98 ILE A N 1
ATOM 752 C CA . ILE A 1 98 ? 4.152 -0.035 -17.990 1.00 75.69 98 ILE A CA 1
ATOM 753 C C . ILE A 1 98 ? 3.103 0.960 -17.458 1.00 75.69 98 ILE A C 1
ATOM 755 O O . ILE A 1 98 ? 3.107 1.307 -16.278 1.00 75.69 98 ILE A O 1
ATOM 759 N N . TRP A 1 99 ? 2.153 1.388 -18.294 1.00 79.69 99 TRP A N 1
ATOM 760 C CA . TRP A 1 99 ? 1.070 2.292 -17.885 1.00 79.69 99 TRP A CA 1
ATOM 761 C C . TRP A 1 99 ? 0.145 1.687 -16.818 1.00 79.69 99 TRP A C 1
ATOM 763 O O . TRP A 1 99 ? -0.260 2.392 -15.892 1.00 79.69 99 TRP A O 1
ATOM 773 N N . HIS A 1 100 ? -0.139 0.382 -16.885 1.00 79.88 100 HIS A N 1
ATOM 774 C CA . HIS A 1 100 ? -0.916 -0.310 -15.851 1.00 79.88 100 HIS A CA 1
ATOM 775 C C . HIS A 1 100 ? -0.153 -0.354 -14.523 1.00 79.88 100 HIS A C 1
ATOM 777 O O . HIS A 1 100 ? -0.746 -0.154 -13.460 1.00 79.88 100 HIS A O 1
ATOM 783 N N . LEU A 1 101 ? 1.171 -0.534 -14.587 1.00 78.56 101 LEU A N 1
ATOM 784 C CA . LEU A 1 101 ? 2.042 -0.501 -13.415 1.00 78.56 101 LEU A CA 1
ATOM 785 C C . LEU A 1 101 ? 1.979 0.870 -12.715 1.00 78.56 101 LEU A C 1
ATOM 787 O O . LEU A 1 101 ? 1.829 0.923 -11.496 1.00 78.56 101 LEU A O 1
ATOM 791 N N . TYR A 1 102 ? 1.992 1.977 -13.467 1.00 78.69 102 TYR A N 1
ATOM 792 C CA . TYR A 1 102 ? 1.831 3.327 -12.907 1.00 78.69 102 TYR A CA 1
ATOM 793 C C . TYR A 1 102 ? 0.516 3.495 -12.131 1.00 78.69 102 TYR A C 1
ATOM 795 O O . TYR A 1 102 ? 0.528 3.987 -11.000 1.00 78.69 102 TYR A O 1
ATOM 803 N N . ILE A 1 103 ? -0.608 3.063 -12.711 1.00 80.19 103 ILE A N 1
ATOM 804 C CA . ILE A 1 103 ? -1.940 3.187 -12.096 1.00 80.19 103 ILE A CA 1
ATOM 805 C C . ILE A 1 103 ? -2.036 2.332 -10.830 1.00 80.19 103 ILE A C 1
ATOM 807 O O . ILE A 1 103 ? -2.513 2.802 -9.798 1.00 80.19 103 ILE A O 1
ATOM 811 N N . ILE A 1 104 ? -1.558 1.089 -10.877 1.00 79.81 104 ILE A N 1
ATOM 812 C CA . ILE A 1 104 ? -1.639 0.174 -9.735 1.00 79.81 104 ILE A CA 1
ATOM 813 C C . ILE A 1 104 ? -0.749 0.636 -8.586 1.00 79.81 104 ILE A C 1
ATOM 815 O O . ILE A 1 104 ? -1.176 0.611 -7.435 1.00 79.81 104 ILE A O 1
ATOM 819 N N . ILE A 1 105 ? 0.463 1.108 -8.873 1.00 76.88 105 ILE A N 1
ATOM 820 C CA . ILE A 1 105 ? 1.354 1.651 -7.845 1.00 76.88 105 ILE A CA 1
ATOM 821 C C . ILE A 1 105 ? 0.732 2.897 -7.218 1.00 76.88 105 ILE A C 1
ATOM 823 O O . ILE A 1 105 ? 0.748 3.030 -5.994 1.00 76.88 105 ILE A O 1
ATOM 827 N N . LEU A 1 106 ? 0.126 3.775 -8.022 1.00 77.69 106 LEU A N 1
ATOM 828 C CA . LEU A 1 106 ? -0.633 4.900 -7.489 1.00 77.69 106 LEU A CA 1
ATOM 829 C C . LEU A 1 106 ? -1.731 4.397 -6.543 1.00 77.69 106 LEU A C 1
ATOM 831 O O . LEU A 1 106 ? -1.766 4.823 -5.400 1.00 77.69 106 LEU A O 1
ATOM 835 N N . LEU A 1 107 ? -2.567 3.443 -6.951 1.00 79.31 107 LEU A N 1
ATOM 836 C CA . LEU A 1 107 ? -3.663 2.925 -6.121 1.00 79.31 107 LEU A CA 1
ATOM 837 C C . LEU A 1 107 ? -3.190 2.214 -4.843 1.00 79.31 107 LEU A C 1
ATOM 839 O O . LEU A 1 107 ? -3.798 2.384 -3.787 1.00 79.31 107 LEU A O 1
ATOM 843 N N . ILE A 1 108 ? -2.106 1.437 -4.914 1.00 75.12 108 ILE A N 1
ATOM 844 C CA . ILE A 1 108 ? -1.567 0.696 -3.766 1.00 75.12 108 ILE A CA 1
ATOM 845 C C . ILE A 1 108 ? -0.929 1.648 -2.753 1.00 75.12 108 ILE A C 1
ATOM 847 O O . ILE A 1 108 ? -1.086 1.465 -1.544 1.00 75.12 108 ILE A O 1
ATOM 851 N N . TYR A 1 109 ? -0.199 2.660 -3.224 1.00 74.44 109 TYR A N 1
ATOM 852 C CA . TYR A 1 109 ? 0.553 3.558 -2.351 1.00 74.44 109 TYR A CA 1
ATOM 853 C C . TYR A 1 109 ? -0.107 4.903 -2.089 1.00 74.44 109 TYR A C 1
ATOM 855 O O . TYR A 1 109 ? 0.424 5.658 -1.268 1.00 74.44 109 TYR A O 1
ATOM 863 N N . LEU A 1 110 ? -1.241 5.209 -2.723 1.00 71.62 110 LEU A N 1
ATOM 864 C CA . LEU A 1 110 ? -2.081 6.348 -2.373 1.00 71.62 110 LEU A CA 1
ATOM 865 C C . LEU A 1 110 ? -2.718 6.073 -1.013 1.00 71.62 110 LEU A C 1
ATOM 867 O O . LEU A 1 110 ? -3.880 5.699 -0.859 1.00 71.62 110 LEU A O 1
ATOM 871 N N . LYS A 1 111 ? -1.896 6.250 0.014 1.00 64.56 111 LYS A N 1
ATOM 872 C CA . LYS A 1 111 ? -2.299 6.171 1.396 1.00 64.56 111 LYS A CA 1
ATOM 873 C C . LYS A 1 111 ? -2.653 7.578 1.835 1.00 64.56 111 LYS A C 1
ATOM 875 O O . LYS A 1 111 ? -1.802 8.327 2.304 1.00 64.56 111 LYS A O 1
ATOM 880 N N . LEU A 1 112 ? -3.917 7.942 1.673 1.00 59.47 112 LEU A N 1
ATOM 881 C CA . LEU A 1 112 ? -4.457 9.082 2.399 1.00 59.47 112 LEU A CA 1
ATOM 882 C C . LEU A 1 112 ? -4.303 8.794 3.896 1.00 59.47 112 LEU A C 1
ATOM 884 O O . LEU A 1 112 ? -4.799 7.788 4.416 1.00 59.47 112 LEU A O 1
ATOM 888 N N . HIS A 1 113 ? -3.514 9.631 4.559 1.00 53.53 113 HIS A N 1
ATOM 889 C CA . HIS A 1 113 ? -3.215 9.486 5.969 1.00 53.53 113 HIS A CA 1
ATOM 890 C C . HIS A 1 113 ? -4.439 9.910 6.781 1.00 53.53 113 HIS A C 1
ATOM 892 O O . HIS A 1 113 ? -4.806 11.080 6.787 1.00 53.53 113 HIS A O 1
ATOM 898 N N . HIS A 1 114 ? -5.044 8.964 7.500 1.00 47.16 114 HIS A N 1
ATOM 899 C CA . HIS A 1 114 ? -5.798 9.295 8.701 1.00 47.16 114 HIS A CA 1
ATOM 900 C C . HIS A 1 114 ? -4.888 9.080 9.910 1.00 47.16 114 HIS A C 1
ATOM 902 O O . HIS A 1 114 ? -4.213 8.052 10.037 1.00 47.16 114 HIS A O 1
ATOM 908 N N . LYS A 1 115 ? -4.833 10.112 10.743 1.00 45.28 115 LYS A N 1
ATOM 909 C CA . LYS A 1 115 ? -4.053 10.231 11.967 1.00 45.28 115 LYS A CA 1
ATOM 910 C C . LYS A 1 115 ? -4.440 9.109 12.943 1.00 45.28 115 LYS A C 1
ATOM 912 O O . LYS A 1 115 ? -5.575 9.053 13.397 1.00 45.28 115 LYS A O 1
ATOM 917 N N . ILE A 1 116 ? -3.491 8.240 13.294 1.00 44.00 116 ILE A N 1
ATOM 918 C CA . ILE A 1 116 ? -3.487 7.549 14.593 1.00 44.00 116 ILE A CA 1
ATOM 919 C C . ILE A 1 116 ? -2.528 8.360 15.463 1.00 44.00 116 ILE A C 1
ATOM 921 O O . ILE A 1 116 ? -1.352 8.040 15.575 1.00 44.00 116 ILE A O 1
ATOM 925 N N . SER A 1 117 ? -2.996 9.487 15.986 1.00 43.19 117 SER A N 1
ATOM 926 C CA . SER A 1 117 ? -2.308 10.209 17.058 1.00 43.19 117 SER A CA 1
ATOM 927 C C . SER A 1 117 ? -3.293 11.144 17.743 1.00 43.19 117 SER A C 1
ATOM 929 O O . SER A 1 117 ? -3.370 12.320 17.427 1.00 43.19 117 SER A O 1
ATOM 931 N N . HIS A 1 118 ? -4.116 10.574 18.616 1.00 35.66 118 HIS A N 1
ATOM 932 C CA . HIS A 1 118 ? -4.478 11.142 19.918 1.00 35.66 118 HIS A CA 1
ATOM 933 C C . HIS A 1 118 ? -5.168 10.027 20.711 1.00 35.66 118 HIS A C 1
ATOM 935 O O . HIS A 1 118 ? -6.390 9.971 20.822 1.00 35.66 118 HIS A O 1
ATOM 941 N N . LEU A 1 119 ? -4.345 9.094 21.185 1.00 38.03 119 LEU A N 1
ATOM 942 C CA . LEU A 1 119 ? -4.512 8.460 22.488 1.00 38.03 119 LEU A CA 1
ATOM 943 C C . LEU A 1 119 ? -3.257 8.808 23.284 1.00 38.03 119 LEU A C 1
ATOM 945 O O . LEU A 1 119 ? -2.170 8.746 22.663 1.00 38.03 119 LEU A O 1
#

Secondary structure (DSSP, 8-state):
-GGGGGSHHHHHHHHHHHHHHHHHHHHHHHHHHHHHHHHGGGHHHHHHHHHHHHHHHHHHHHHHHHHHHTTS-HHHHHHHHHHHHHHHHHHGGG--SHHHHHHHHHHHH----------

Sequence (119 aa):
MLSVLSEKSFRNLFFAQNFSLLGSGLATIAISLLAFDLTGRNAALILSGLFTIKMFVYVIFSPFAGAIADKFDTKKYLIIQDVIRAIAAFGLIFVSEIWHLYIIILLIYLKLHHKISHL

Foldseek 3Di:
DCVQCVPPVSVVVVVVVVVLVVLLVVLVVLLLVLLCVAPPPCSVVLVVVLVVVLVVCCVVCQVVLAVCLVPDDPVVVVVVLSVQLVVLSVCSVVDPHPVSSSVSSCSNSVDSDDDPDDD